Protein AF-A0A962CL14-F1 (afdb_monomer_lite)

pLDDT: mean 78.78, std 9.64, range [45.28, 87.81]

Structure (mmCIF, N/CA/C/O backbone):
data_AF-A0A962CL14-F1
#
_entry.id   AF-A0A962CL14-F1
#
loop_
_atom_site.group_PDB
_atom_site.id
_atom_site.type_symbol
_atom_site.label_atom_id
_atom_site.label_alt_id
_atom_site.label_comp_id
_atom_site.label_asym_id
_atom_site.label_entity_id
_atom_site.label_seq_id
_atom_site.pdbx_PDB_ins_code
_atom_site.Cartn_x
_atom_site.Cartn_y
_atom_site.Cartn_z
_atom_site.occupancy
_atom_site.B_iso_or_equiv
_atom_site.auth_seq_id
_atom_site.auth_comp_id
_atom_site.auth_asym_id
_atom_site.auth_atom_id
_atom_site.pdbx_PDB_model_num
ATOM 1 N N . MET A 1 1 ? 29.391 5.793 -41.906 1.00 45.28 1 MET A N 1
ATOM 2 C CA . MET A 1 1 ? 29.961 5.065 -40.751 1.00 45.28 1 MET A CA 1
ATOM 3 C C . MET A 1 1 ? 29.029 5.370 -39.591 1.00 45.28 1 MET A C 1
ATOM 5 O O . MET A 1 1 ? 28.747 6.542 -39.404 1.00 45.28 1 MET A O 1
ATOM 9 N N . SER A 1 2 ? 28.384 4.356 -39.007 1.00 49.22 2 SER A N 1
ATOM 10 C CA . SER A 1 2 ? 27.120 4.513 -38.271 1.00 49.22 2 SER A CA 1
ATOM 11 C C . SER A 1 2 ? 27.298 5.113 -36.879 1.00 49.22 2 SER A C 1
ATOM 13 O O . SER A 1 2 ? 28.063 4.571 -36.077 1.00 49.22 2 SER A O 1
ATOM 15 N N . ASP A 1 3 ? 26.508 6.140 -36.579 1.00 60.81 3 ASP A N 1
ATOM 16 C CA . ASP A 1 3 ? 26.303 6.645 -35.226 1.00 60.81 3 ASP A CA 1
ATOM 17 C C . ASP A 1 3 ? 25.493 5.616 -34.438 1.00 60.81 3 ASP A C 1
ATOM 19 O O . ASP A 1 3 ? 24.274 5.507 -34.549 1.00 60.81 3 ASP A O 1
ATOM 23 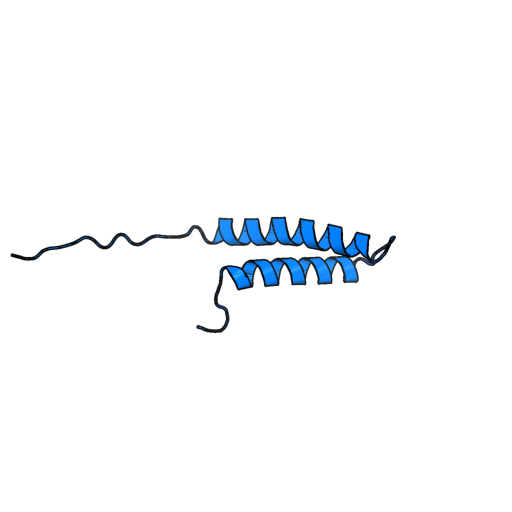N N . ASN A 1 4 ? 26.206 4.786 -33.683 1.00 62.69 4 ASN A N 1
ATOM 24 C CA . ASN A 1 4 ? 25.610 3.817 -32.777 1.00 62.69 4 ASN A CA 1
ATOM 25 C C . ASN A 1 4 ? 25.407 4.501 -31.421 1.00 62.69 4 ASN A C 1
ATOM 27 O O . ASN A 1 4 ? 26.155 4.282 -30.463 1.00 62.69 4 ASN A O 1
ATOM 31 N N . GLU A 1 5 ? 24.434 5.407 -31.371 1.00 67.50 5 GLU A N 1
ATOM 32 C CA . GLU A 1 5 ? 24.020 6.070 -30.143 1.00 67.50 5 GLU A CA 1
ATOM 33 C C . GLU A 1 5 ? 23.355 5.016 -29.244 1.00 67.50 5 GLU A C 1
ATOM 35 O O . GLU A 1 5 ? 22.224 4.585 -29.463 1.00 67.50 5 GLU A O 1
ATOM 40 N N . LYS A 1 6 ? 24.108 4.495 -28.267 1.00 69.25 6 LYS A N 1
ATOM 41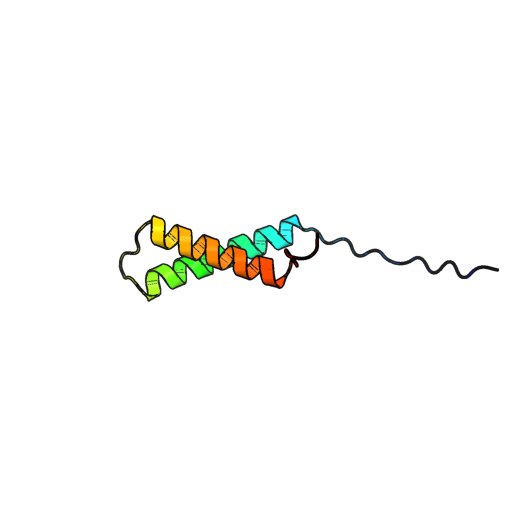 C CA . LYS A 1 6 ? 23.607 3.489 -27.323 1.00 69.25 6 LYS A CA 1
ATOM 42 C C . LYS A 1 6 ? 22.457 4.087 -26.516 1.00 69.25 6 LYS A C 1
ATOM 44 O O . LYS A 1 6 ? 22.689 4.798 -25.538 1.00 69.25 6 LYS A O 1
ATOM 49 N N . ILE A 1 7 ? 21.228 3.748 -26.893 1.00 75.81 7 ILE A N 1
ATOM 50 C CA . ILE A 1 7 ? 20.021 4.078 -26.137 1.00 75.81 7 ILE A CA 1
ATOM 51 C C . ILE A 1 7 ? 20.176 3.517 -24.717 1.00 75.81 7 ILE A C 1
ATOM 53 O O . ILE A 1 7 ? 20.299 2.308 -24.503 1.00 75.81 7 ILE A O 1
ATOM 57 N N . LYS A 1 8 ? 20.206 4.405 -23.719 1.00 75.50 8 LYS A N 1
ATOM 58 C CA . LYS A 1 8 ? 20.199 4.009 -22.309 1.00 75.50 8 LYS A CA 1
ATOM 59 C C . LYS A 1 8 ? 18.780 3.610 -21.922 1.00 75.50 8 LYS A C 1
ATOM 61 O O . LYS A 1 8 ? 17.926 4.462 -21.706 1.00 75.50 8 LYS A O 1
ATOM 66 N N . HIS A 1 9 ? 18.547 2.312 -21.780 1.00 73.94 9 HIS A N 1
ATOM 67 C CA . HIS A 1 9 ? 17.313 1.814 -21.183 1.00 73.94 9 HIS A CA 1
ATOM 68 C C . HIS A 1 9 ? 17.335 2.056 -19.671 1.00 73.94 9 HIS A C 1
ATOM 70 O O . HIS A 1 9 ? 18.160 1.490 -18.946 1.00 73.94 9 HIS A O 1
ATOM 76 N N . ILE A 1 10 ? 16.422 2.898 -19.192 1.00 79.75 10 ILE A N 1
ATOM 77 C CA . ILE A 1 10 ? 16.158 3.050 -17.762 1.00 79.75 10 ILE A CA 1
ATOM 78 C C . ILE A 1 10 ? 15.353 1.830 -17.317 1.00 79.75 10 ILE A C 1
ATOM 80 O O . ILE A 1 10 ? 14.305 1.524 -17.880 1.00 79.75 10 ILE A O 1
ATOM 84 N N . ARG A 1 11 ? 15.860 1.116 -16.310 1.00 74.50 11 ARG A N 1
ATOM 85 C CA . ARG A 1 11 ? 15.140 0.019 -15.661 1.00 74.50 11 ARG A CA 1
ATOM 86 C C . ARG A 1 11 ? 14.724 0.468 -14.275 1.00 74.50 11 ARG A C 1
ATOM 88 O O . ARG A 1 11 ? 15.576 0.777 -13.443 1.00 74.50 11 ARG A O 1
ATOM 95 N N . PHE A 1 12 ? 13.424 0.480 -14.034 1.00 77.31 12 PHE A N 1
ATOM 96 C CA . PHE A 1 12 ? 12.874 0.752 -12.717 1.00 77.31 12 PHE A CA 1
ATOM 97 C C . PHE A 1 12 ? 12.910 -0.517 -11.874 1.00 77.31 12 PHE A C 1
ATOM 99 O O . PHE A 1 12 ? 12.595 -1.607 -12.353 1.00 77.31 12 PHE A O 1
ATOM 106 N N . LYS A 1 13 ? 13.280 -0.385 -10.598 1.00 82.50 13 LYS A N 1
ATOM 107 C CA . LYS A 1 13 ? 13.082 -1.473 -9.642 1.00 82.50 13 LYS A CA 1
ATOM 108 C C . LYS A 1 13 ? 11.632 -1.429 -9.155 1.00 82.50 13 LYS A C 1
ATOM 110 O O . LYS A 1 13 ? 11.354 -0.871 -8.098 1.00 82.50 13 LYS A O 1
ATOM 115 N N . THR A 1 14 ? 10.727 -2.004 -9.941 1.00 80.94 14 THR A N 1
ATOM 116 C CA . THR A 1 14 ? 9.270 -2.021 -9.704 1.00 80.94 14 THR A CA 1
ATOM 117 C C . THR A 1 14 ? 8.883 -2.476 -8.301 1.00 80.94 14 THR A C 1
ATOM 119 O O . THR A 1 14 ? 7.986 -1.892 -7.709 1.00 80.94 14 THR A O 1
ATOM 122 N N . TYR A 1 15 ? 9.614 -3.429 -7.716 1.00 82.00 15 TYR A N 1
ATOM 123 C CA . TYR A 1 15 ? 9.395 -3.856 -6.332 1.00 82.00 15 TYR A CA 1
ATOM 124 C C . TYR A 1 15 ? 9.433 -2.692 -5.326 1.00 82.00 15 TYR A C 1
ATOM 126 O O . TYR A 1 15 ? 8.540 -2.579 -4.499 1.00 82.00 15 TYR A O 1
ATOM 134 N N . TRP A 1 16 ? 10.423 -1.795 -5.418 1.00 84.75 16 TRP A N 1
ATOM 135 C CA . TRP A 1 16 ? 10.553 -0.663 -4.486 1.00 84.75 16 TRP A CA 1
ATOM 136 C C . TRP A 1 16 ? 9.461 0.385 -4.683 1.00 84.75 16 TRP A C 1
ATOM 138 O O . TRP A 1 16 ? 9.036 1.022 -3.726 1.00 84.75 16 TRP A O 1
ATOM 148 N N . ILE A 1 17 ? 9.009 0.552 -5.925 1.00 83.75 17 ILE A N 1
ATOM 149 C CA . ILE A 1 17 ? 7.908 1.452 -6.273 1.00 83.75 17 ILE A CA 1
ATOM 150 C C . ILE A 1 17 ? 6.611 0.936 -5.645 1.00 83.75 17 ILE A C 1
ATOM 152 O O . ILE A 1 17 ? 5.926 1.678 -4.947 1.00 83.75 17 ILE A O 1
ATOM 156 N N . ILE A 1 18 ? 6.328 -0.356 -5.821 1.00 84.81 18 ILE A N 1
ATOM 157 C CA . ILE A 1 18 ? 5.152 -1.008 -5.242 1.00 84.81 18 ILE A CA 1
ATOM 158 C C . ILE A 1 18 ? 5.231 -0.998 -3.715 1.00 84.81 18 ILE A C 1
ATOM 160 O O . ILE A 1 18 ? 4.262 -0.633 -3.062 1.00 84.81 18 ILE A O 1
ATOM 164 N N . GLN A 1 19 ? 6.382 -1.352 -3.135 1.00 86.56 19 GLN A N 1
ATOM 165 C CA . GLN A 1 19 ? 6.570 -1.354 -1.684 1.00 86.56 19 GLN A CA 1
ATOM 166 C C . GLN A 1 19 ? 6.264 0.020 -1.086 1.00 86.56 19 GLN A C 1
ATOM 168 O O . GLN A 1 19 ? 5.532 0.111 -0.105 1.00 86.56 19 GLN A O 1
ATOM 173 N N . ARG A 1 20 ? 6.774 1.090 -1.701 1.00 85.88 20 ARG A N 1
ATOM 174 C CA . ARG A 1 20 ? 6.515 2.452 -1.243 1.00 85.88 20 ARG A CA 1
ATOM 175 C C . ARG A 1 20 ? 5.032 2.822 -1.351 1.00 85.88 20 ARG A C 1
ATOM 177 O O . ARG A 1 20 ? 4.491 3.369 -0.397 1.00 85.88 20 ARG A O 1
ATOM 184 N N . ALA A 1 21 ? 4.371 2.478 -2.456 1.00 86.44 21 ALA A N 1
ATOM 185 C CA . ALA A 1 21 ? 2.932 2.700 -2.619 1.00 86.44 21 ALA A CA 1
ATOM 186 C C . ALA A 1 21 ? 2.107 1.947 -1.557 1.00 86.44 21 ALA A C 1
ATOM 188 O O . ALA A 1 21 ? 1.143 2.485 -1.014 1.00 86.44 21 ALA A O 1
ATOM 189 N N . VAL A 1 22 ? 2.520 0.724 -1.204 1.00 85.69 22 VAL A N 1
ATOM 190 C CA . VAL A 1 22 ? 1.900 -0.068 -0.134 1.00 85.69 22 VAL A CA 1
ATOM 191 C C . VAL A 1 22 ? 2.102 0.587 1.234 1.00 85.69 22 VAL A C 1
ATOM 193 O O . VAL A 1 22 ? 1.135 0.771 1.970 1.00 85.69 22 VAL A O 1
ATOM 196 N N . GLU A 1 23 ? 3.333 0.964 1.582 1.00 86.25 23 GLU A N 1
ATOM 197 C CA . GLU A 1 23 ? 3.660 1.601 2.867 1.00 86.25 23 GLU A CA 1
ATOM 198 C C . GLU A 1 23 ? 2.919 2.936 3.052 1.00 86.25 23 GLU A C 1
ATOM 200 O O . GLU A 1 23 ? 2.305 3.174 4.097 1.00 86.25 23 GLU A O 1
ATOM 205 N N . GLU A 1 24 ? 2.927 3.790 2.024 1.00 87.25 24 GLU A N 1
ATOM 206 C CA . GLU A 1 24 ? 2.222 5.073 2.031 1.00 87.25 24 GLU A CA 1
ATOM 207 C C . GLU A 1 24 ? 0.700 4.873 2.083 1.00 87.25 24 GLU A C 1
ATOM 209 O O . GLU A 1 24 ? 0.018 5.532 2.875 1.00 87.25 24 GLU A O 1
ATOM 214 N N . GLY A 1 25 ? 0.169 3.915 1.317 1.00 86.88 25 GLY A N 1
ATOM 215 C CA . GLY A 1 25 ? -1.253 3.587 1.312 1.00 86.88 25 GLY A CA 1
ATOM 216 C C . GLY A 1 25 ? -1.748 3.061 2.662 1.00 86.88 25 GLY A C 1
ATOM 217 O O . GLY A 1 25 ? -2.790 3.503 3.146 1.00 86.88 25 GLY A O 1
ATOM 218 N N . ILE A 1 26 ? -0.974 2.205 3.338 1.00 85.19 26 ILE A N 1
ATOM 219 C CA . ILE A 1 26 ? -1.298 1.728 4.693 1.00 85.19 26 ILE A CA 1
ATOM 220 C C . ILE A 1 26 ? -1.357 2.894 5.685 1.00 85.19 26 ILE A C 1
ATOM 222 O O . ILE A 1 26 ? -2.333 3.027 6.429 1.00 85.19 26 ILE A O 1
ATOM 226 N N . ALA A 1 27 ? -0.338 3.759 5.692 1.00 86.38 27 ALA A N 1
ATOM 227 C CA . ALA A 1 27 ? -0.285 4.903 6.601 1.00 86.38 27 ALA A CA 1
ATOM 228 C C . ALA A 1 27 ? -1.460 5.870 6.372 1.00 86.38 27 ALA A C 1
ATOM 230 O O . ALA A 1 27 ? -2.069 6.366 7.327 1.00 86.38 27 ALA A O 1
ATOM 231 N N . TYR A 1 28 ? -1.806 6.116 5.106 1.00 84.31 28 TYR A N 1
ATOM 232 C CA . TYR A 1 28 ? -2.904 7.002 4.734 1.00 84.31 28 TYR A CA 1
ATOM 233 C C . TYR A 1 28 ? -4.276 6.400 5.067 1.00 84.31 28 TYR A C 1
ATOM 235 O O . TYR A 1 28 ? -5.122 7.085 5.651 1.00 84.31 28 TYR A O 1
ATOM 243 N N . GLY A 1 29 ? -4.477 5.117 4.754 1.00 81.44 29 GLY A N 1
ATOM 244 C CA . GLY A 1 29 ? -5.707 4.375 5.026 1.00 81.44 29 GLY A CA 1
ATOM 245 C C . GLY A 1 29 ? -6.018 4.297 6.519 1.00 81.44 29 GLY A C 1
ATOM 246 O O . GLY A 1 29 ? -7.122 4.648 6.937 1.00 81.44 29 GLY A O 1
ATOM 247 N N . LEU A 1 30 ? -5.020 3.967 7.349 1.00 81.69 30 LEU A N 1
ATOM 248 C CA . LEU A 1 30 ? -5.156 3.977 8.812 1.00 81.69 30 LEU A CA 1
ATOM 249 C C . LEU A 1 30 ? -5.546 5.364 9.336 1.00 81.69 30 LEU A C 1
ATOM 251 O O . LEU A 1 30 ? -6.493 5.499 10.112 1.00 81.69 30 LEU A O 1
ATOM 255 N N . LYS A 1 31 ? -4.867 6.420 8.875 1.00 83.50 31 LYS A N 1
ATOM 256 C CA . LYS A 1 31 ? -5.170 7.795 9.292 1.00 83.50 31 LYS A CA 1
ATOM 257 C C . LYS A 1 31 ? -6.592 8.219 8.911 1.00 83.50 31 LYS A C 1
ATOM 259 O O . LYS A 1 31 ? -7.240 8.916 9.691 1.00 83.50 31 LYS A O 1
ATOM 264 N N . ARG A 1 32 ? -7.088 7.836 7.728 1.00 79.50 32 ARG A N 1
ATOM 265 C CA . ARG A 1 32 ? -8.463 8.156 7.302 1.00 79.50 32 ARG A CA 1
ATOM 266 C C . ARG A 1 32 ? -9.512 7.372 8.068 1.00 79.50 32 ARG A C 1
ATOM 268 O O . ARG A 1 32 ? -10.507 7.980 8.460 1.00 79.50 32 ARG A O 1
ATOM 275 N N . ALA A 1 33 ? -9.284 6.081 8.298 1.00 82.44 33 ALA A N 1
ATOM 276 C CA . ALA A 1 33 ? -10.208 5.240 9.049 1.00 82.44 33 ALA A CA 1
ATOM 277 C C . ALA A 1 33 ? -10.491 5.843 10.435 1.00 82.44 33 ALA A C 1
ATOM 279 O O . ALA A 1 33 ? -11.648 5.996 10.809 1.00 82.44 33 ALA A O 1
ATOM 280 N N . HIS A 1 34 ? 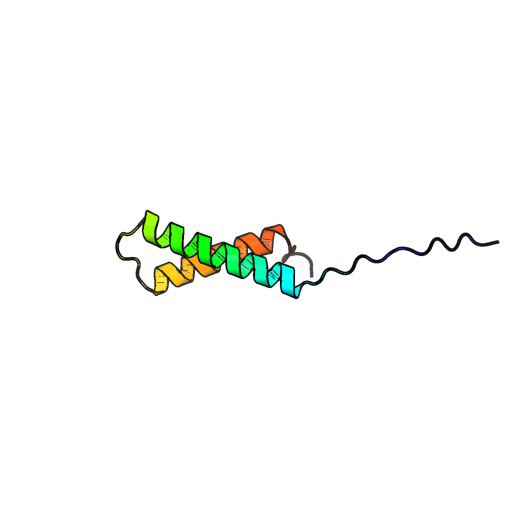-9.448 6.318 11.124 1.00 80.56 34 HIS A N 1
ATOM 281 C CA . HIS A 1 34 ? -9.572 6.975 12.431 1.00 80.56 34 HIS A CA 1
ATOM 282 C C . HIS A 1 34 ? -10.064 8.432 12.388 1.00 80.56 34 HIS A C 1
ATOM 284 O O . HIS A 1 34 ? -10.466 8.976 13.410 1.00 80.56 34 HIS A O 1
ATOM 290 N N . LYS A 1 35 ? -10.025 9.109 11.232 1.00 76.81 35 LYS A N 1
ATOM 291 C CA . LYS A 1 35 ? -10.492 10.503 11.102 1.00 76.81 35 LYS A CA 1
ATOM 292 C C . LYS A 1 35 ? -12.016 10.605 11.023 1.00 76.81 35 LYS A C 1
ATOM 294 O O . LYS A 1 35 ? -12.579 11.638 11.377 1.00 76.81 35 LYS A O 1
ATOM 299 N N . HIS A 1 36 ? -12.663 9.580 10.479 1.00 73.69 36 HIS A N 1
ATOM 300 C CA . HIS A 1 36 ? -14.107 9.568 10.249 1.00 73.69 36 HIS A CA 1
ATOM 301 C C . HIS A 1 36 ? -14.867 8.709 11.265 1.00 73.69 36 HIS A C 1
ATOM 303 O O . HIS A 1 36 ? -16.089 8.808 11.334 1.00 73.69 36 HIS A O 1
ATOM 309 N N . GLU A 1 37 ? -14.159 7.888 12.041 1.00 74.31 37 GLU A N 1
ATOM 310 C CA . GLU A 1 37 ? -14.735 6.954 12.999 1.00 74.31 37 GLU A CA 1
ATOM 311 C C . GLU A 1 37 ? -13.737 6.731 14.143 1.00 74.31 37 GLU A C 1
ATOM 313 O O . GLU A 1 37 ? -12.585 6.383 13.900 1.00 74.31 37 GLU A O 1
ATOM 318 N N . ASP A 1 38 ? -14.161 6.934 15.393 1.00 73.69 38 ASP A N 1
ATOM 319 C CA . ASP A 1 38 ? -13.270 6.790 16.557 1.00 73.69 38 ASP A CA 1
ATOM 320 C C . ASP A 1 38 ? -12.886 5.324 16.826 1.00 73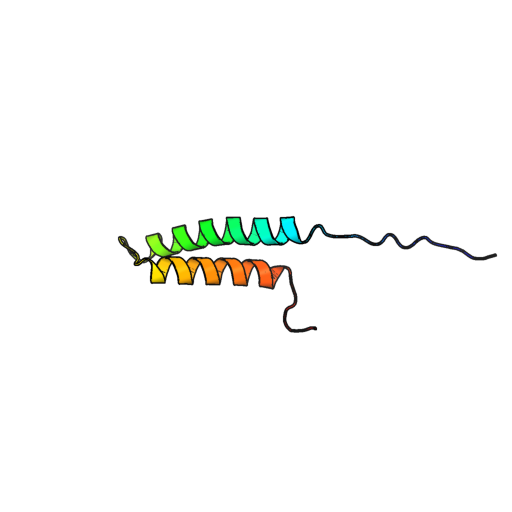.69 38 ASP A C 1
ATOM 322 O O . ASP A 1 38 ? -11.847 5.041 17.422 1.00 73.69 38 ASP A O 1
ATOM 326 N N . ASN A 1 39 ? -13.702 4.377 16.351 1.00 78.56 39 ASN A N 1
ATOM 327 C CA . ASN A 1 39 ? -13.451 2.942 16.452 1.00 78.56 39 ASN A CA 1
ATOM 328 C C . ASN A 1 39 ? -13.768 2.238 15.120 1.00 78.56 39 ASN A C 1
ATOM 330 O O . ASN A 1 39 ? -14.795 1.562 15.011 1.00 78.56 39 ASN A O 1
ATOM 334 N N . PRO A 1 40 ? -12.932 2.427 14.084 1.00 80.19 40 PRO A N 1
ATOM 335 C CA . PRO A 1 40 ? -13.189 1.863 12.770 1.00 80.19 40 PRO A CA 1
ATOM 336 C C . PRO A 1 40 ? -13.137 0.334 12.831 1.00 80.19 40 PRO A C 1
ATOM 338 O O . PRO A 1 40 ? -12.258 -0.261 13.461 1.00 80.19 40 PRO A O 1
ATOM 341 N N . THR A 1 41 ? -14.077 -0.325 12.155 1.00 85.25 41 THR A N 1
ATOM 342 C CA . THR A 1 41 ? -14.067 -1.788 12.055 1.00 85.25 41 THR A CA 1
ATOM 343 C C . THR A 1 41 ? -12.875 -2.265 11.223 1.00 85.25 41 THR A C 1
ATOM 345 O O . THR A 1 41 ? -12.367 -1.548 10.358 1.00 85.25 41 THR A O 1
ATOM 348 N N . LYS A 1 42 ? -12.433 -3.510 11.451 1.00 80.88 42 LYS A N 1
ATOM 349 C CA . LYS A 1 42 ? -11.331 -4.118 10.682 1.00 80.88 42 LYS A CA 1
ATOM 350 C C . LYS A 1 42 ? -11.578 -4.062 9.172 1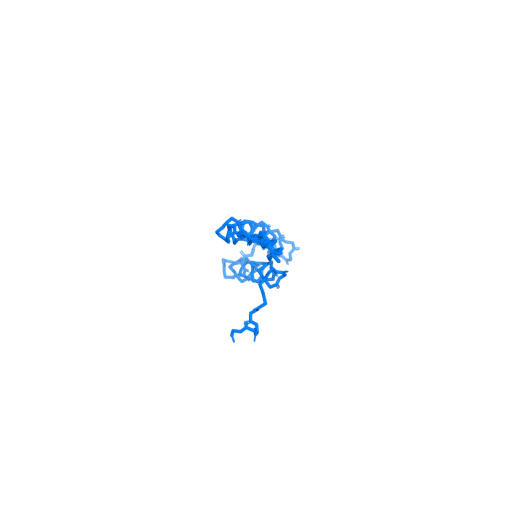.00 80.88 42 LYS A C 1
ATOM 352 O O . LYS A 1 42 ? -10.660 -3.741 8.426 1.00 80.88 42 LYS A O 1
ATOM 357 N N . ASP A 1 43 ? -12.817 -4.299 8.750 1.00 80.44 43 ASP A N 1
ATOM 358 C CA . ASP A 1 43 ? -13.208 -4.260 7.340 1.00 80.44 43 ASP A CA 1
ATOM 359 C C . ASP A 1 43 ? -13.087 -2.846 6.761 1.00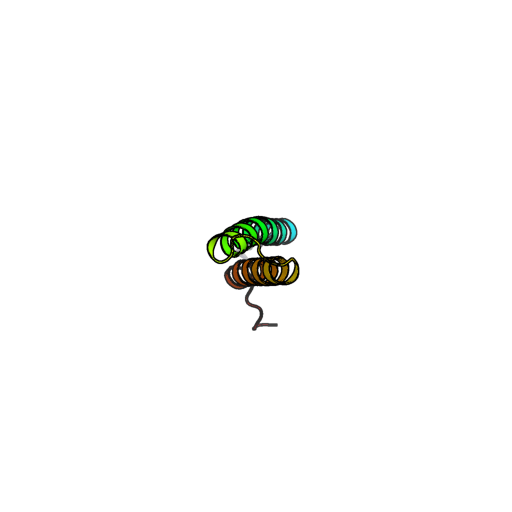 80.44 43 ASP A C 1
ATOM 361 O O . ASP A 1 43 ? -12.583 -2.666 5.656 1.00 80.44 43 ASP A O 1
ATOM 365 N N . LYS A 1 44 ? -13.470 -1.817 7.530 1.00 80.50 44 LYS A N 1
ATOM 366 C CA . LYS A 1 44 ? -13.319 -0.413 7.125 1.00 80.50 44 LYS A CA 1
ATOM 367 C C . LYS A 1 44 ? -11.849 -0.035 6.944 1.00 80.50 44 LYS A C 1
ATOM 369 O O . LYS A 1 44 ? -11.498 0.604 5.958 1.00 80.50 44 LYS A O 1
ATOM 374 N N . ILE A 1 45 ? -10.996 -0.452 7.882 1.00 84.75 45 ILE A N 1
ATOM 375 C CA . ILE A 1 45 ? -9.547 -0.231 7.805 1.00 84.75 45 ILE A CA 1
ATOM 376 C C . ILE A 1 45 ? -8.981 -0.912 6.555 1.00 84.75 45 ILE A C 1
ATOM 378 O O . ILE A 1 45 ? -8.235 -0.281 5.812 1.00 84.75 45 ILE A O 1
ATOM 382 N N . ALA A 1 46 ? -9.360 -2.167 6.297 1.00 81.25 46 ALA A N 1
ATOM 383 C CA . ALA A 1 46 ? -8.899 -2.912 5.130 1.00 81.25 46 ALA A CA 1
ATOM 384 C C . ALA A 1 46 ? -9.290 -2.221 3.813 1.00 81.25 46 ALA A C 1
ATOM 386 O O . ALA A 1 46 ? -8.425 -2.020 2.965 1.00 81.25 46 ALA A O 1
ATOM 387 N N . ILE A 1 47 ? -10.547 -1.776 3.684 1.00 84.75 47 ILE A N 1
ATOM 388 C CA . ILE A 1 47 ? -11.046 -1.064 2.496 1.00 84.75 47 ILE A CA 1
ATOM 389 C C . ILE A 1 47 ? -10.296 0.256 2.272 1.00 84.75 47 ILE A C 1
ATOM 391 O O . ILE A 1 47 ? -9.930 0.577 1.143 1.00 84.75 47 ILE A O 1
ATOM 395 N N . GLU A 1 48 ? -10.054 1.039 3.328 1.00 86.38 48 GLU A N 1
ATOM 396 C CA . GLU A 1 48 ? -9.343 2.319 3.199 1.00 86.38 48 GLU A CA 1
ATOM 397 C C . GLU A 1 48 ? -7.860 2.128 2.856 1.00 86.38 48 GLU A C 1
ATOM 399 O O . GLU A 1 48 ? -7.308 2.915 2.087 1.00 86.38 48 GLU A O 1
ATOM 404 N N . ILE A 1 49 ? -7.221 1.077 3.379 1.00 87.25 49 ILE A N 1
ATOM 405 C CA . ILE A 1 49 ? -5.852 0.702 3.004 1.00 87.25 49 ILE A CA 1
ATOM 406 C C . ILE A 1 49 ? -5.810 0.266 1.539 1.00 87.25 49 ILE A C 1
ATOM 408 O O . ILE A 1 49 ? -5.018 0.810 0.775 1.00 87.25 49 ILE A O 1
ATOM 412 N N . GLU A 1 50 ? -6.668 -0.674 1.136 1.00 85.94 50 GLU A N 1
ATOM 413 C CA . GLU A 1 50 ? -6.739 -1.173 -0.241 1.00 85.94 50 GLU A CA 1
ATOM 414 C C . GLU A 1 50 ? -6.934 -0.018 -1.225 1.00 85.94 50 GLU A C 1
ATOM 416 O O . GLU A 1 50 ? -6.159 0.142 -2.167 1.00 85.94 50 GLU A O 1
ATOM 421 N N . ARG A 1 51 ? -7.905 0.858 -0.949 1.00 86.56 51 ARG A N 1
ATOM 422 C CA . ARG A 1 51 ? -8.173 2.035 -1.773 1.00 86.56 51 ARG A CA 1
ATOM 423 C C . ARG A 1 51 ? -6.964 2.962 -1.871 1.00 86.56 51 ARG A C 1
ATOM 425 O O . ARG A 1 51 ? -6.669 3.448 -2.959 1.00 86.56 51 ARG A O 1
ATOM 432 N N . ALA A 1 52 ? -6.287 3.238 -0.758 1.00 87.81 52 ALA A N 1
ATOM 433 C CA . ALA A 1 52 ? -5.136 4.133 -0.745 1.00 87.81 52 ALA A CA 1
ATOM 434 C C . ALA A 1 52 ? -3.947 3.556 -1.530 1.00 87.81 52 ALA A C 1
ATOM 436 O O . ALA A 1 52 ? -3.300 4.289 -2.274 1.00 87.81 52 ALA A O 1
ATOM 437 N N . VAL A 1 53 ? -3.698 2.248 -1.417 1.00 86.81 53 VAL A N 1
ATOM 438 C CA . VAL A 1 53 ? -2.653 1.560 -2.188 1.00 86.81 53 VAL A CA 1
ATOM 439 C C . VAL A 1 53 ? -2.978 1.562 -3.679 1.00 86.81 53 VAL A C 1
ATOM 441 O O . VAL A 1 53 ? -2.113 1.893 -4.484 1.00 86.81 53 VAL A O 1
ATOM 444 N N . MET A 1 54 ? -4.216 1.234 -4.056 1.00 83.25 54 MET A N 1
ATOM 445 C CA . MET A 1 54 ? -4.622 1.204 -5.463 1.00 83.25 54 MET A CA 1
ATOM 446 C C . MET A 1 54 ? -4.522 2.584 -6.117 1.00 83.25 54 MET A C 1
ATOM 448 O O . MET A 1 54 ? -4.005 2.678 -7.224 1.00 83.25 54 MET A O 1
ATOM 452 N N . LEU A 1 55 ? -4.925 3.654 -5.421 1.00 85.62 55 LEU A N 1
ATOM 453 C CA . LEU A 1 55 ? -4.749 5.028 -5.908 1.00 85.62 55 LEU A CA 1
ATOM 454 C C . LEU A 1 55 ? -3.269 5.394 -6.085 1.00 85.62 55 LEU A C 1
ATOM 456 O O . LEU A 1 55 ? -2.902 5.963 -7.106 1.00 85.62 55 LEU A O 1
ATOM 460 N N . ALA A 1 56 ? -2.410 5.035 -5.127 1.00 85.38 56 ALA A N 1
ATOM 461 C CA . ALA A 1 56 ? -0.974 5.302 -5.226 1.00 85.38 56 ALA A CA 1
ATOM 462 C C . ALA A 1 56 ? -0.306 4.528 -6.376 1.00 85.38 56 ALA A C 1
ATOM 464 O O . ALA A 1 56 ? 0.654 5.008 -6.972 1.00 85.38 56 ALA A O 1
ATOM 465 N N . LEU A 1 57 ? -0.797 3.328 -6.694 1.00 83.81 57 LEU A N 1
ATOM 466 C CA . LEU A 1 57 ? -0.308 2.558 -7.835 1.00 83.81 57 LEU A CA 1
ATOM 467 C C . LEU A 1 57 ? -0.821 3.107 -9.169 1.00 83.81 57 LEU A C 1
ATOM 469 O O . LEU A 1 57 ? -0.050 3.118 -10.123 1.00 83.81 57 LEU A O 1
ATOM 473 N N . ASP A 1 58 ? -2.068 3.577 -9.234 1.00 83.94 58 ASP A N 1
ATOM 474 C CA . ASP A 1 58 ? -2.678 4.180 -10.433 1.00 83.94 58 ASP A CA 1
ATOM 475 C C . ASP A 1 58 ? -1.938 5.452 -10.884 1.00 83.94 58 ASP A C 1
ATOM 477 O O . ASP A 1 58 ? -1.788 5.713 -12.073 1.00 83.94 58 ASP A O 1
ATOM 481 N N . GLU A 1 59 ? -1.349 6.202 -9.945 1.00 82.44 59 GLU A N 1
ATOM 482 C CA . GLU A 1 59 ? -0.474 7.341 -10.267 1.00 82.44 59 GLU A CA 1
ATOM 483 C C . GLU A 1 59 ? 0.817 6.940 -11.007 1.00 82.44 59 GLU A C 1
ATOM 485 O O . GLU A 1 59 ? 1.463 7.781 -11.638 1.00 82.44 59 GLU A O 1
ATOM 490 N N . ILE A 1 60 ? 1.232 5.673 -10.909 1.00 79.50 60 ILE A N 1
ATOM 491 C CA . ILE A 1 60 ? 2.544 5.201 -11.375 1.00 79.50 60 ILE A CA 1
ATOM 492 C C . ILE A 1 60 ? 2.415 4.177 -12.510 1.00 79.50 60 ILE A C 1
ATOM 494 O O . ILE A 1 60 ? 3.331 4.037 -13.327 1.00 79.50 60 ILE A O 1
ATOM 498 N N . ILE A 1 61 ? 1.307 3.442 -12.557 1.00 79.62 61 ILE A N 1
ATOM 499 C CA . ILE A 1 61 ? 1.062 2.328 -13.467 1.00 79.62 61 ILE A CA 1
ATOM 500 C C . ILE A 1 61 ? -0.224 2.614 -14.236 1.00 79.62 61 ILE A C 1
ATOM 502 O O . ILE A 1 61 ? -1.291 2.731 -13.649 1.00 79.62 61 ILE A O 1
ATOM 506 N N . ASP A 1 62 ? -0.119 2.664 -15.561 1.00 78.44 62 ASP A N 1
ATOM 507 C CA . ASP A 1 62 ? -1.280 2.737 -16.446 1.00 78.44 62 ASP A CA 1
ATOM 508 C C . ASP A 1 62 ? -1.882 1.328 -16.593 1.00 78.44 62 ASP A C 1
ATOM 510 O O . ASP A 1 62 ? -1.364 0.489 -17.334 1.00 78.44 62 ASP A O 1
ATOM 514 N N . PHE A 1 63 ? -2.928 1.030 -15.817 1.00 71.38 63 PHE A N 1
ATOM 515 C CA . PHE A 1 63 ? -3.560 -0.295 -15.782 1.00 71.38 63 PHE A CA 1
ATOM 516 C C . PHE A 1 63 ? -4.461 -0.583 -16.998 1.00 71.38 63 PHE A C 1
ATOM 518 O O . PHE A 1 63 ? -4.806 -1.743 -17.228 1.00 71.38 63 PHE A O 1
ATOM 525 N N . GLU A 1 64 ? -4.841 0.433 -17.784 1.00 68.75 64 GLU A N 1
ATOM 526 C CA . GLU A 1 64 ? -5.748 0.282 -18.936 1.00 68.75 64 GLU A CA 1
ATOM 527 C C . GLU A 1 64 ? -5.024 -0.084 -20.242 1.00 68.75 64 GLU A C 1
ATOM 529 O O . GLU A 1 64 ? -5.659 -0.504 -21.213 1.00 68.75 64 GLU A O 1
ATOM 534 N N . ARG A 1 65 ? -3.693 0.040 -20.284 1.00 54.09 65 ARG A N 1
ATOM 535 C CA . ARG A 1 65 ? -2.877 -0.285 -21.461 1.00 54.09 65 ARG A CA 1
ATOM 536 C C . ARG A 1 65 ? -2.000 -1.509 -21.208 1.00 54.09 65 ARG A C 1
ATOM 538 O O . ARG A 1 65 ? -0.830 -1.384 -20.851 1.00 54.09 65 ARG A O 1
ATOM 545 N N . GLY A 1 66 ? -2.591 -2.684 -21.427 1.00 46.97 66 GLY A N 1
ATOM 546 C CA . GLY A 1 66 ? -1.899 -3.972 -21.565 1.00 46.97 66 GLY A CA 1
ATOM 547 C C . GLY A 1 66 ? -1.635 -4.337 -23.019 1.00 46.97 66 GLY A C 1
ATOM 548 O O . GLY A 1 66 ? -2.561 -4.153 -23.840 1.00 46.97 66 GLY A O 1
#

Secondary structure (DSSP, 8-state):
-------------HHHHHHHHHHHHHHHHHHHHHHH-SS--HHHHHHHHHHHHHHHHHTT--TT--

Radius of gyration: 18.61 Å; chains: 1; bounding box: 45×15×57 Å

Foldseek 3Di:
DDDPPPDDDDDDPVVVQLVVLLVQLLVQLVVVQCVVDVDRDPVSSVVSSVVSSVVSVVVPDVPVPD

Sequence (66 aa):
MSDNEKIKHIRFKTYWIIQRAVEEGIAYGLKRAHKHEDNPTKDKIAIEIERAVMLALDEIIDFERG